Protein AF-A0A7S2QAP0-F1 (afdb_monomer)

pLDDT: mean 79.46, std 11.2, range [48.84, 96.31]

Solvent-accessible surface area (backbone atoms only — not comparable to full-atom values): 7886 Å² total; per-residue (Å²): 107,68,73,57,51,56,50,52,53,50,52,41,50,54,49,51,54,52,34,52,53,44,52,50,54,39,50,55,42,48,54,51,36,53,52,38,51,52,51,47,51,51,56,53,51,55,47,52,55,48,55,69,67,53,76,61,88,82,56,68,68,60,53,54,52,50,54,54,48,53,51,53,51,51,53,41,52,55,49,39,53,53,43,51,55,50,39,55,52,44,52,56,50,37,52,54,46,52,52,51,43,51,53,52,50,56,50,50,56,51,50,51,54,52,50,52,50,52,51,51,52,51,50,53,52,51,51,52,51,51,52,52,52,50,53,53,48,54,65,73,64,37,98,80,69,134

Foldseek 3Di:
DVVVLVVLVVVLVVLVVVLVVLVVLLVVLVVVLVVLVVVLVVLVVVVVVLVVVVPPPDDPVSVVVVVVSVVVNVVSVVSNVVSVVSSVVSVVVSVVSVVVSVVSVVVSVVVVVVVVVVVVVVVVVVVVVVVVVVVVVCVVVDPPDD

Sequence (146 aa):
WQAALELAERDLLLAQERSLQLDEQRRELGVRLLAAEAALARSGEEVREAEDENLRPGDPEALAAGELRALLVGETKRTATRLQTRSRRLSGQSRRLVDKAAEAHARASTLEVEAERLRSEQRIALERMREQAAARRSLAEGPFSP

Radius of gyration: 36.26 Å; Cα contacts (8 Å, |Δi|>4): 47; chains: 1; bounding box: 85×18×109 Å

Mean predicted aligned error: 13.04 Å

Nearest PDB structures (foldseek):
  6zw4-assembly1_E  TM=7.743E-01  e=1.322E-01  Nostoc punctiforme
  8qbw-assembly1_A  TM=6.971E-01  e=1.491E-01  Nostoc punctiforme
  8qbr-assembly1_A  TM=6.865E-01  e=2.136E-01  Nostoc punctiforme
  6zvr-assembly1_C  TM=4.411E-01  e=1.105E-01  Nostoc punctiforme
  5y06-assembly1_A  TM=3.806E-01  e=1.404E-01  Mycolicibacterium smegmatis MC2 155

Secondary structure (DSSP, 8-state):
-HHHHHHHHHHHHHHHHHHHHHHHHHHHHHHHHHHHHHHHHHHHHHHHHHHHH--STT-HHHHHHHHHHHHHHHHHHHHHHHHHHHHHHHHHHHHHHHHHHHHHHHHHHHHHHHHHHHHHHHHHHHHHHHHHHHHHHHHHT-S---

Structure (mmCIF, N/CA/C/O backbone):
data_AF-A0A7S2QAP0-F1
#
_entry.id   AF-A0A7S2QAP0-F1
#
loop_
_atom_site.group_PDB
_atom_site.id
_atom_site.type_symbol
_atom_site.label_atom_id
_atom_site.label_alt_id
_atom_site.label_comp_id
_atom_site.label_asym_id
_atom_site.label_entity_id
_atom_site.label_seq_id
_atom_site.pdbx_PDB_ins_code
_atom_site.Cartn_x
_atom_site.Cartn_y
_atom_site.Cartn_z
_atom_site.occupancy
_atom_site.B_iso_or_equiv
_atom_site.auth_seq_id
_atom_site.auth_comp_id
_atom_site.auth_asym_id
_atom_site.auth_atom_id
_atom_site.pdbx_PDB_model_num
ATOM 1 N N . TRP A 1 1 ? 10.704 4.514 -23.588 1.00 58.75 1 TRP A N 1
ATOM 2 C CA . TRP A 1 1 ? 11.468 4.126 -22.386 1.00 58.75 1 TRP A CA 1
ATOM 3 C C . TRP A 1 1 ? 11.372 5.177 -21.289 1.00 58.75 1 TRP A C 1
ATOM 5 O O . TRP A 1 1 ? 10.810 4.836 -20.264 1.00 58.75 1 TRP A O 1
ATOM 15 N N . GLN A 1 2 ? 11.764 6.442 -21.506 1.00 70.44 2 GLN A N 1
ATOM 16 C CA . GLN A 1 2 ? 11.565 7.519 -20.507 1.00 70.44 2 GLN A CA 1
ATOM 17 C C . GLN A 1 2 ? 10.110 7.654 -20.028 1.00 70.44 2 GLN A C 1
ATOM 19 O O . GLN A 1 2 ? 9.860 7.545 -18.839 1.00 70.44 2 GLN A O 1
ATOM 24 N N . ALA A 1 3 ? 9.139 7.718 -20.945 1.00 72.56 3 ALA A N 1
ATOM 25 C CA . ALA A 1 3 ? 7.719 7.787 -20.576 1.00 72.56 3 ALA A CA 1
ATOM 26 C C . ALA A 1 3 ? 7.200 6.571 -19.770 1.00 72.56 3 ALA A C 1
ATOM 28 O O . ALA A 1 3 ? 6.222 6.687 -19.041 1.00 72.56 3 ALA A O 1
ATOM 29 N N . ALA A 1 4 ? 7.831 5.396 -19.901 1.00 66.00 4 ALA A N 1
ATOM 30 C CA . ALA A 1 4 ? 7.453 4.207 -19.130 1.00 66.00 4 ALA A CA 1
ATOM 31 C C . ALA A 1 4 ? 8.052 4.236 -17.714 1.00 66.00 4 ALA A C 1
ATOM 33 O O . ALA A 1 4 ? 7.417 3.765 -16.775 1.00 66.00 4 ALA A O 1
ATOM 34 N N . LEU A 1 5 ? 9.249 4.815 -17.569 1.00 72.81 5 LEU A N 1
ATOM 35 C CA . LEU A 1 5 ? 9.897 5.036 -16.279 1.00 72.81 5 LEU A CA 1
ATOM 36 C C . LEU A 1 5 ? 9.127 6.082 -15.460 1.00 72.81 5 LEU A C 1
ATOM 38 O O . LEU A 1 5 ? 8.750 5.814 -14.326 1.00 72.81 5 LEU A O 1
ATOM 42 N N . GLU A 1 6 ? 8.783 7.212 -16.083 1.00 77.75 6 GLU A N 1
ATOM 43 C CA . GLU A 1 6 ? 7.989 8.283 -15.463 1.00 77.75 6 GLU A CA 1
ATOM 44 C C . GLU A 1 6 ? 6.615 7.783 -14.988 1.00 77.75 6 GLU A C 1
ATOM 46 O O . GLU A 1 6 ? 6.130 8.179 -13.928 1.00 77.75 6 GLU A O 1
ATOM 51 N N . LEU A 1 7 ? 5.980 6.879 -15.745 1.00 81.88 7 LEU A N 1
ATOM 52 C CA . LEU A 1 7 ? 4.717 6.261 -15.342 1.00 81.88 7 LEU A CA 1
ATOM 53 C C . LEU A 1 7 ? 4.895 5.354 -14.113 1.00 81.88 7 LEU A C 1
ATOM 55 O O . LEU A 1 7 ? 4.095 5.427 -13.183 1.00 81.88 7 LEU A O 1
ATOM 59 N N . ALA A 1 8 ? 5.958 4.544 -14.080 1.00 70.56 8 ALA A N 1
ATOM 60 C CA . ALA A 1 8 ? 6.253 3.655 -12.957 1.00 70.56 8 ALA A CA 1
ATOM 61 C C . ALA A 1 8 ? 6.599 4.425 -11.669 1.00 70.56 8 ALA A C 1
ATOM 63 O O . ALA A 1 8 ? 6.152 4.048 -10.586 1.00 70.56 8 ALA A O 1
ATOM 64 N N . GLU A 1 9 ? 7.347 5.526 -11.776 1.00 79.25 9 GLU A N 1
ATOM 65 C CA . GLU A 1 9 ? 7.634 6.426 -10.652 1.00 79.25 9 GLU A CA 1
ATOM 66 C C . GLU A 1 9 ? 6.357 7.067 -10.103 1.00 79.25 9 GLU A C 1
ATOM 68 O O . GLU A 1 9 ? 6.156 7.149 -8.889 1.00 79.25 9 GLU A O 1
ATOM 73 N N . ARG A 1 10 ? 5.450 7.475 -10.993 1.00 84.75 10 ARG A N 1
ATOM 74 C CA . ARG A 1 10 ? 4.171 8.073 -10.610 1.00 84.75 10 ARG A CA 1
ATOM 75 C C . ARG A 1 10 ? 3.253 7.071 -9.907 1.00 84.75 10 ARG A C 1
ATOM 77 O O . ARG A 1 10 ? 2.641 7.416 -8.897 1.00 84.75 10 ARG A O 1
ATOM 84 N N . ASP A 1 11 ? 3.205 5.831 -10.385 1.00 80.19 11 ASP A N 1
ATOM 85 C CA . ASP A 1 11 ? 2.460 4.744 -9.740 1.00 80.19 11 ASP A CA 1
ATOM 86 C C . ASP A 1 11 ? 3.040 4.390 -8.362 1.00 80.19 11 ASP A C 1
ATOM 88 O O . ASP A 1 11 ? 2.290 4.136 -7.413 1.00 80.19 11 ASP A O 1
ATOM 92 N N . LEU A 1 12 ? 4.369 4.426 -8.221 1.00 82.19 12 LEU A N 1
ATOM 93 C CA . LEU A 1 12 ? 5.052 4.229 -6.945 1.00 82.19 12 LEU A CA 1
ATOM 94 C C . LEU A 1 12 ? 4.682 5.323 -5.934 1.00 82.19 12 LEU A C 1
ATOM 96 O O . LEU A 1 12 ? 4.334 5.007 -4.795 1.00 82.19 12 LEU A O 1
ATOM 100 N N . LEU A 1 13 ? 4.708 6.592 -6.349 1.00 86.06 13 LEU A N 1
ATOM 101 C CA . LEU A 1 13 ? 4.322 7.722 -5.500 1.00 86.06 13 LEU A CA 1
ATOM 102 C C . LEU A 1 13 ? 2.859 7.618 -5.049 1.00 86.06 13 LEU A C 1
ATOM 104 O O . LEU A 1 13 ? 2.570 7.749 -3.860 1.00 86.06 13 LEU A O 1
ATOM 108 N N . LEU A 1 14 ? 1.942 7.282 -5.961 1.00 87.81 14 LEU A N 1
ATOM 109 C CA . LEU A 1 14 ? 0.530 7.068 -5.622 1.00 87.81 14 LEU A CA 1
ATOM 110 C C . LEU A 1 14 ? 0.340 5.905 -4.635 1.00 87.81 14 LEU A C 1
ATOM 112 O O . LEU A 1 14 ? -0.489 5.984 -3.723 1.00 87.81 14 LEU A O 1
ATOM 116 N N . ALA A 1 15 ? 1.111 4.824 -4.778 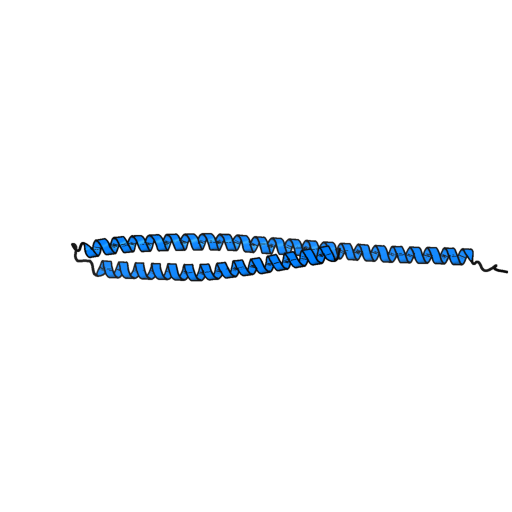1.00 76.94 15 ALA A N 1
ATOM 117 C CA . ALA A 1 15 ? 1.084 3.708 -3.836 1.00 76.94 15 ALA A CA 1
ATOM 118 C C . ALA A 1 15 ? 1.605 4.114 -2.444 1.00 76.94 15 ALA A C 1
ATOM 120 O O . ALA A 1 15 ? 1.021 3.710 -1.433 1.00 76.94 15 ALA A O 1
ATOM 121 N N . GLN A 1 16 ? 2.656 4.938 -2.382 1.00 79.56 16 GLN A N 1
ATOM 122 C CA . GLN A 1 16 ? 3.203 5.475 -1.133 1.00 79.56 16 GLN A CA 1
ATOM 123 C C . GLN A 1 16 ? 2.209 6.407 -0.429 1.00 79.56 16 GLN A C 1
ATOM 125 O O . GLN A 1 16 ? 1.929 6.216 0.756 1.00 79.56 16 GLN A O 1
ATOM 130 N N . GLU A 1 17 ? 1.602 7.350 -1.153 1.00 91.06 17 GLU A N 1
ATOM 131 C CA . GLU A 1 17 ? 0.549 8.223 -0.618 1.00 91.06 17 GLU A CA 1
ATOM 132 C C . GLU A 1 17 ? -0.626 7.409 -0.074 1.00 91.06 17 GLU A C 1
ATOM 134 O O . GLU A 1 17 ? -1.126 7.661 1.028 1.00 91.06 17 GLU A O 1
ATOM 139 N N . ARG A 1 18 ? -1.043 6.373 -0.811 1.00 86.88 18 ARG A N 1
ATOM 140 C CA . ARG A 1 18 ? -2.125 5.499 -0.365 1.00 86.88 18 ARG A CA 1
ATOM 141 C C . ARG A 1 18 ? -1.756 4.728 0.900 1.00 86.88 18 ARG A C 1
ATOM 143 O O . ARG A 1 18 ? -2.619 4.549 1.758 1.00 86.88 18 ARG A O 1
ATOM 150 N N . SER A 1 19 ? -0.505 4.295 1.036 1.00 79.19 19 SER A N 1
ATOM 151 C CA . SER A 1 19 ? -0.003 3.648 2.252 1.00 79.19 19 SER A CA 1
ATOM 152 C C . SER A 1 19 ? -0.076 4.584 3.460 1.00 79.19 19 SER A C 1
ATOM 154 O O . SER A 1 19 ? -0.598 4.191 4.503 1.00 79.19 19 SER A O 1
ATOM 156 N N . LEU A 1 20 ? 0.364 5.838 3.305 1.00 87.44 20 LEU A N 1
ATOM 157 C CA . LEU A 1 20 ? 0.316 6.844 4.371 1.00 87.44 20 LEU A CA 1
ATOM 158 C C . LEU A 1 20 ? -1.120 7.116 4.835 1.00 87.44 20 LEU A C 1
ATOM 160 O O . LEU A 1 20 ? -1.389 7.111 6.034 1.00 87.44 20 LEU A O 1
ATOM 164 N N . GLN A 1 21 ? -2.064 7.256 3.900 1.00 89.25 21 GLN A N 1
ATOM 165 C CA . GLN A 1 21 ? -3.486 7.426 4.227 1.00 89.25 21 GLN A CA 1
ATOM 166 C C . GLN A 1 21 ? -4.050 6.250 5.036 1.00 89.25 21 GLN A C 1
ATOM 168 O O . GLN A 1 21 ? -4.869 6.443 5.935 1.00 89.25 21 GLN A O 1
ATOM 173 N N . LEU A 1 22 ? -3.637 5.019 4.723 1.00 82.31 22 LEU A N 1
ATOM 174 C CA . LEU A 1 22 ? -4.079 3.837 5.464 1.00 82.31 22 LEU A CA 1
ATOM 175 C C . LEU A 1 22 ? -3.489 3.792 6.878 1.00 82.31 22 LEU A C 1
ATOM 177 O O . LEU A 1 22 ? -4.185 3.381 7.811 1.00 82.31 22 LEU A O 1
ATOM 181 N N . ASP A 1 23 ? -2.242 4.227 7.052 1.00 79.56 23 ASP A N 1
ATOM 182 C CA . ASP A 1 23 ? -1.610 4.329 8.368 1.00 79.56 23 ASP A CA 1
ATOM 183 C C . ASP A 1 23 ? -2.238 5.437 9.228 1.00 79.56 23 ASP A C 1
ATOM 185 O O . ASP A 1 23 ? -2.458 5.222 10.423 1.00 79.56 23 ASP A O 1
ATOM 189 N N . GLU A 1 24 ? -2.609 6.572 8.630 1.00 90.06 24 GLU A N 1
ATOM 190 C CA . GLU A 1 24 ? -3.390 7.642 9.269 1.00 90.06 24 GLU A CA 1
ATOM 191 C C . GLU A 1 24 ? -4.729 7.096 9.791 1.00 90.06 24 GLU A C 1
ATOM 193 O O . GLU A 1 24 ? -5.020 7.154 10.987 1.00 90.06 24 GLU A O 1
ATOM 198 N N . GLN A 1 25 ? -5.496 6.426 8.922 1.00 85.44 25 GLN A N 1
ATOM 199 C CA . GLN A 1 25 ? -6.755 5.780 9.303 1.00 85.44 25 GLN A CA 1
ATOM 200 C C . GLN A 1 25 ? -6.555 4.740 10.411 1.00 85.44 25 GLN A C 1
ATOM 202 O O . GLN A 1 25 ? -7.391 4.608 11.305 1.00 85.44 25 GLN A O 1
ATOM 207 N N . ARG A 1 26 ? -5.449 3.988 10.388 1.00 84.19 26 ARG A N 1
ATOM 208 C CA . ARG A 1 26 ? -5.120 3.028 11.449 1.00 84.19 26 ARG A CA 1
ATOM 209 C C . ARG A 1 26 ? -4.895 3.730 12.788 1.00 84.19 26 ARG A C 1
ATOM 211 O O . ARG A 1 26 ? -5.368 3.222 1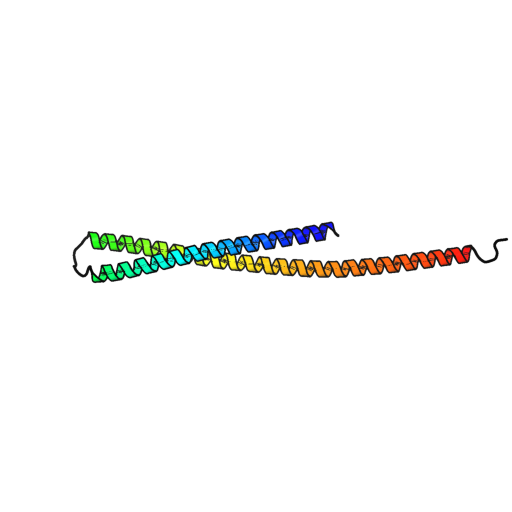3.805 1.00 84.19 26 ARG A O 1
ATOM 218 N N . ARG A 1 27 ? -4.195 4.870 12.803 1.00 85.62 27 ARG A N 1
ATOM 219 C CA . ARG A 1 27 ? -3.978 5.673 14.020 1.00 85.62 27 ARG A CA 1
ATOM 220 C C . ARG A 1 27 ? -5.298 6.204 14.570 1.00 85.62 27 ARG A C 1
ATOM 222 O O . ARG A 1 27 ? -5.562 6.011 15.753 1.00 85.62 27 ARG A O 1
ATOM 229 N N . GLU A 1 28 ? -6.160 6.764 13.723 1.00 90.56 28 GLU A N 1
ATOM 230 C CA . GLU A 1 28 ? -7.493 7.234 14.131 1.00 90.56 28 GLU A CA 1
ATOM 231 C C . GLU A 1 28 ? -8.348 6.112 14.733 1.00 90.56 28 GLU A C 1
ATOM 233 O O . GLU A 1 28 ? -8.990 6.285 15.772 1.00 90.56 28 GLU A O 1
ATOM 238 N N . LEU A 1 29 ? -8.345 4.929 14.106 1.00 84.75 29 LEU A N 1
ATOM 239 C CA . LEU A 1 29 ? -9.036 3.755 14.642 1.00 84.75 29 LEU A CA 1
ATOM 240 C C . LEU A 1 29 ? -8.439 3.309 15.983 1.00 84.75 29 LEU A C 1
ATOM 242 O O . LEU A 1 29 ? -9.191 2.874 16.850 1.00 84.75 29 LEU A O 1
ATOM 246 N N . GLY A 1 30 ? -7.121 3.434 16.166 1.00 83.06 30 GLY A N 1
ATOM 247 C CA . GLY A 1 30 ? -6.444 3.178 17.437 1.00 83.06 30 GLY A CA 1
ATOM 248 C C . GLY A 1 30 ? -6.903 4.123 18.547 1.00 83.06 30 GLY A C 1
ATOM 249 O O . GLY A 1 30 ? -7.247 3.662 19.630 1.00 83.06 30 GLY A O 1
ATOM 250 N N . VAL A 1 31 ? -7.011 5.423 18.260 1.00 89.94 31 VAL A N 1
ATOM 251 C CA . VAL A 1 31 ? -7.551 6.414 19.210 1.00 89.94 31 VAL A CA 1
ATOM 252 C C . VAL A 1 31 ? -8.998 6.084 19.583 1.00 89.94 31 VAL A C 1
ATOM 254 O O . VAL A 1 31 ? -9.357 6.096 20.759 1.00 89.94 31 VAL A O 1
ATOM 257 N N . ARG A 1 32 ? -9.833 5.726 18.600 1.00 86.31 32 ARG A N 1
ATOM 258 C CA . ARG A 1 32 ? -11.226 5.315 18.847 1.00 86.31 32 ARG A CA 1
ATOM 259 C C . ARG A 1 32 ? -11.328 4.030 19.665 1.00 86.31 32 ARG A C 1
ATOM 261 O O . ARG A 1 32 ? -12.228 3.918 20.492 1.00 86.31 32 ARG A O 1
ATOM 268 N N . LEU A 1 33 ? -10.427 3.075 19.440 1.00 81.88 33 LEU A N 1
ATOM 269 C CA . LEU A 1 33 ? -10.362 1.842 20.219 1.00 81.88 33 LEU A CA 1
ATOM 270 C C . LEU A 1 33 ? -10.004 2.143 21.677 1.00 81.88 33 LEU A C 1
ATOM 272 O O . LEU A 1 33 ? -10.732 1.708 22.559 1.00 81.88 33 LEU A O 1
ATOM 276 N N . LEU A 1 34 ? -8.969 2.954 21.918 1.00 86.25 34 LEU A N 1
ATOM 277 C CA . LEU A 1 34 ? -8.587 3.383 23.268 1.00 86.25 34 LEU A CA 1
ATOM 278 C C . LEU A 1 34 ? -9.733 4.114 23.980 1.00 86.25 34 LEU A C 1
ATOM 280 O O . LEU A 1 34 ? -9.990 3.868 25.154 1.00 86.25 34 LEU A O 1
ATOM 284 N N . ALA A 1 35 ? -10.466 4.976 23.269 1.00 83.88 35 ALA A N 1
ATOM 285 C CA . ALA A 1 35 ? -11.638 5.650 23.822 1.00 83.88 35 ALA A CA 1
ATOM 286 C C . ALA A 1 35 ? -12.761 4.662 24.192 1.00 83.88 35 ALA A C 1
ATOM 288 O O . ALA A 1 35 ? -13.372 4.797 25.252 1.00 83.88 35 ALA A O 1
ATOM 289 N N . ALA A 1 36 ? -13.016 3.655 23.349 1.00 74.69 36 ALA A N 1
ATOM 290 C CA . ALA A 1 36 ? -14.000 2.608 23.621 1.00 74.69 36 ALA A CA 1
ATOM 291 C C . ALA A 1 36 ? -13.574 1.702 24.790 1.00 74.69 36 ALA A C 1
ATOM 293 O O . ALA A 1 36 ? -14.401 1.355 25.627 1.00 74.69 36 ALA A O 1
ATOM 294 N N . GLU A 1 37 ? -12.290 1.356 24.887 1.00 79.44 37 G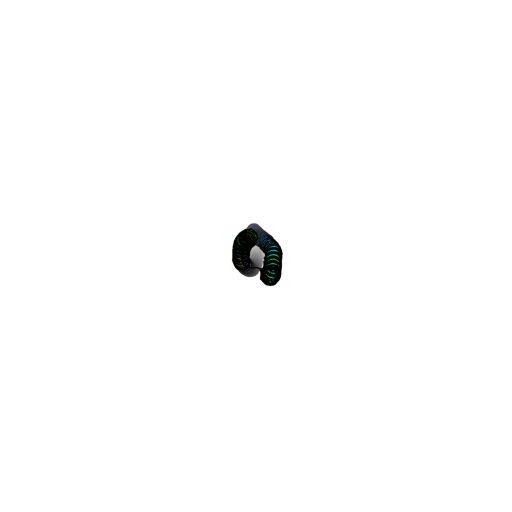LU A N 1
ATOM 295 C CA . GLU A 1 37 ? -11.727 0.590 26.004 1.00 79.44 37 GLU A CA 1
ATOM 296 C C . GLU A 1 37 ? -11.808 1.375 27.320 1.00 79.44 37 GLU A C 1
ATOM 298 O O . GLU A 1 37 ? -12.227 0.823 28.335 1.00 79.44 37 GLU A O 1
ATOM 303 N N . ALA A 1 38 ? -11.515 2.678 27.302 1.00 80.44 38 ALA A N 1
ATOM 304 C CA . ALA A 1 38 ? -11.669 3.551 28.465 1.00 80.44 38 ALA A CA 1
ATOM 305 C C . ALA A 1 38 ? -13.141 3.737 28.879 1.00 80.44 38 ALA A C 1
ATOM 307 O O . ALA A 1 38 ? -13.446 3.848 30.065 1.00 80.44 38 ALA A O 1
ATOM 308 N N . ALA A 1 39 ? -14.073 3.783 27.922 1.00 76.75 39 ALA A N 1
ATOM 309 C CA . ALA A 1 39 ? -15.506 3.777 28.218 1.00 76.75 39 ALA A CA 1
ATOM 310 C C . ALA A 1 39 ? -15.935 2.450 28.862 1.00 76.75 39 ALA A C 1
ATOM 312 O O . ALA A 1 39 ? -16.671 2.456 29.845 1.00 76.75 39 ALA A O 1
ATOM 313 N N . LEU A 1 40 ? -15.412 1.325 28.364 1.00 76.31 40 LEU A N 1
ATOM 314 C CA . LEU A 1 40 ? -15.664 0.006 28.935 1.00 76.31 40 LEU A CA 1
ATOM 315 C C . LEU A 1 40 ? -15.132 -0.108 30.371 1.00 76.31 40 LEU A C 1
ATOM 317 O O . LEU A 1 40 ? -15.842 -0.608 31.239 1.00 76.31 40 LEU A O 1
ATOM 321 N N . ALA A 1 41 ? -13.914 0.375 30.623 1.00 75.69 41 ALA A N 1
ATOM 322 C CA . ALA A 1 41 ? -13.306 0.377 31.952 1.00 75.69 41 ALA A CA 1
ATOM 323 C C . ALA A 1 41 ? -14.156 1.170 32.955 1.00 75.69 41 ALA A C 1
ATOM 325 O O . ALA A 1 41 ? -14.539 0.616 33.981 1.00 75.69 41 ALA A O 1
ATOM 326 N N . ARG A 1 42 ? -14.560 2.397 32.593 1.00 77.56 42 ARG A N 1
ATOM 327 C CA . ARG A 1 42 ? -15.451 3.234 33.414 1.00 77.56 42 ARG A CA 1
ATOM 328 C C . ARG A 1 42 ? -16.794 2.567 33.684 1.00 77.56 42 ARG A C 1
ATOM 330 O O . ARG A 1 42 ? -17.208 2.477 34.828 1.00 77.56 42 ARG A O 1
ATOM 337 N N . SER A 1 43 ? -17.427 2.003 32.653 1.00 70.38 43 SER A N 1
ATOM 338 C CA . SER A 1 43 ? -18.691 1.281 32.838 1.00 70.38 43 SER A CA 1
ATOM 339 C C . SER A 1 43 ? -18.550 0.045 33.736 1.00 70.38 43 SER A C 1
ATOM 341 O O . SER A 1 43 ? -19.492 -0.317 34.426 1.00 70.38 43 SER A O 1
ATOM 343 N N . GLY A 1 44 ? -17.382 -0.609 33.751 1.00 66.19 44 GLY A N 1
ATOM 344 C CA . GLY A 1 44 ? -17.108 -1.740 34.637 1.00 66.19 44 GLY A CA 1
ATOM 345 C C . GLY A 1 44 ? -16.827 -1.328 36.085 1.00 66.19 44 GLY A C 1
ATOM 346 O O . GLY A 1 44 ? -17.191 -2.064 36.998 1.00 66.19 44 GLY A O 1
ATOM 347 N N . GLU A 1 45 ? -16.199 -0.170 36.301 1.00 67.44 45 GLU A N 1
ATOM 348 C CA . GLU A 1 45 ? -16.005 0.429 37.630 1.00 67.44 45 GLU A CA 1
ATOM 349 C C . GLU A 1 45 ? -17.343 0.889 38.221 1.00 67.44 45 GLU A C 1
ATOM 351 O O . GLU A 1 45 ? -17.683 0.484 39.328 1.00 67.44 45 GLU A O 1
ATOM 356 N N . GLU A 1 46 ? -18.161 1.596 37.437 1.00 61.94 46 GLU A N 1
ATOM 357 C CA . GLU A 1 46 ? -19.505 2.034 37.834 1.00 61.94 46 GLU A CA 1
ATOM 358 C C . GLU A 1 46 ? -20.461 0.866 38.120 1.00 61.94 46 GLU A C 1
ATOM 360 O O . GLU A 1 46 ? -21.403 1.018 38.895 1.00 61.94 46 GLU A O 1
ATOM 365 N N . VAL A 1 47 ? -20.274 -0.293 37.471 1.00 59.38 47 VAL A N 1
ATOM 366 C CA . VAL A 1 47 ? -21.041 -1.514 37.776 1.00 59.38 47 VAL A CA 1
ATOM 367 C C . VAL A 1 47 ? -20.619 -2.101 39.119 1.00 59.38 47 VAL A C 1
ATOM 369 O O . VAL A 1 47 ? -21.501 -2.443 39.892 1.00 59.38 47 VAL A O 1
ATOM 372 N N . ARG A 1 48 ? -19.318 -2.164 39.439 1.00 60.91 48 ARG A N 1
ATOM 373 C CA . ARG A 1 48 ? -18.862 -2.649 40.755 1.00 60.91 48 ARG A CA 1
ATOM 374 C C . ARG A 1 48 ? -19.325 -1.743 41.891 1.00 60.91 48 ARG A C 1
ATOM 376 O O . ARG A 1 48 ? -19.819 -2.236 42.893 1.00 60.91 48 ARG A O 1
ATOM 383 N N . GLU A 1 49 ? -19.219 -0.432 41.704 1.00 60.50 49 GLU A N 1
ATOM 384 C CA . GLU A 1 49 ? -19.645 0.557 42.700 1.00 60.50 49 GLU A CA 1
ATOM 385 C C . GLU A 1 49 ? -21.170 0.534 42.899 1.00 60.50 49 GLU A C 1
ATOM 387 O O . GLU A 1 49 ? -21.655 0.546 44.027 1.00 60.50 49 GLU A O 1
ATOM 392 N N . ALA A 1 50 ? -21.940 0.379 41.814 1.00 59.78 50 ALA A N 1
ATOM 393 C CA . ALA A 1 50 ? -23.388 0.210 41.899 1.00 59.78 50 ALA A CA 1
ATOM 394 C C . ALA A 1 50 ? -23.811 -1.161 42.454 1.00 59.78 50 ALA A C 1
ATOM 396 O O . ALA A 1 50 ? -24.873 -1.244 43.056 1.00 59.78 50 ALA A O 1
ATOM 397 N N . GLU A 1 51 ? -23.047 -2.238 42.252 1.00 60.62 51 GLU A N 1
ATOM 398 C CA . GLU A 1 51 ? -23.287 -3.542 42.892 1.00 60.62 51 GLU A CA 1
ATOM 399 C C . GLU A 1 51 ? -23.021 -3.473 44.405 1.00 60.62 51 GLU A C 1
ATOM 401 O O . GLU A 1 51 ? -23.803 -4.024 45.182 1.00 60.62 51 GLU A O 1
ATOM 406 N N . ASP A 1 52 ? -21.987 -2.735 44.822 1.00 62.31 52 ASP A N 1
ATOM 407 C CA . ASP A 1 52 ? -21.672 -2.478 46.230 1.00 62.31 52 ASP A CA 1
ATOM 408 C C . ASP A 1 52 ? -22.726 -1.564 46.903 1.00 62.31 52 ASP A C 1
ATOM 410 O O . ASP A 1 52 ? -23.091 -1.792 48.059 1.00 62.31 52 ASP A O 1
ATOM 414 N N . GLU A 1 53 ? -23.285 -0.575 46.188 1.00 58.84 53 GLU A N 1
ATOM 415 C CA . GLU A 1 53 ? -24.377 0.288 46.686 1.00 58.84 53 GLU A CA 1
ATOM 416 C C . GLU A 1 53 ? -25.773 -0.373 46.628 1.00 58.84 53 GLU A C 1
ATOM 418 O O . GLU A 1 53 ? -26.603 -0.141 47.514 1.00 58.84 53 GLU A O 1
ATOM 423 N N . ASN A 1 54 ? -26.049 -1.237 45.639 1.00 54.56 54 ASN A N 1
ATOM 424 C CA . ASN A 1 54 ? -27.354 -1.894 45.432 1.00 54.56 54 ASN A CA 1
ATOM 425 C C . ASN A 1 54 ? -27.537 -3.211 46.204 1.00 54.56 54 ASN A C 1
ATOM 427 O O . ASN A 1 54 ? -28.436 -3.998 45.901 1.00 54.56 54 ASN A O 1
ATOM 431 N N . LEU A 1 55 ? -26.796 -3.424 47.292 1.00 53.25 55 LEU A N 1
ATOM 432 C CA . LEU A 1 55 ? -27.085 -4.479 48.276 1.00 53.25 55 LEU A CA 1
ATOM 433 C C . LEU A 1 55 ? -28.465 -4.332 48.971 1.00 53.25 55 LEU A C 1
ATOM 435 O O . LEU A 1 55 ? -28.770 -5.077 49.903 1.00 53.25 55 LEU A O 1
ATOM 439 N N . ARG A 1 56 ? -29.329 -3.402 48.533 1.00 57.44 56 ARG A N 1
ATOM 440 C CA . ARG A 1 56 ? -30.748 -3.324 48.903 1.00 57.44 56 ARG A CA 1
ATOM 441 C C . ARG A 1 56 ? -31.609 -4.042 47.852 1.00 57.44 56 ARG A C 1
ATOM 443 O O . ARG A 1 56 ? -31.932 -3.455 46.822 1.00 57.44 56 ARG A O 1
ATOM 450 N N . PRO A 1 57 ? -32.013 -5.301 48.089 1.00 51.38 57 PRO A N 1
ATOM 451 C CA . PRO A 1 57 ? -32.859 -6.028 47.152 1.00 51.38 57 PRO A CA 1
ATOM 452 C C . PRO A 1 57 ? -34.255 -5.388 47.073 1.00 51.38 57 PRO A C 1
ATOM 454 O O . PRO A 1 57 ? -34.938 -5.284 48.092 1.00 51.38 57 PRO A O 1
ATOM 457 N N . GLY A 1 58 ? -34.691 -4.999 45.866 1.00 57.97 58 GLY A N 1
ATOM 458 C CA . GLY A 1 58 ? -36.097 -4.668 45.588 1.00 57.97 58 GLY A CA 1
ATOM 459 C C . GLY A 1 58 ? -36.387 -3.478 44.670 1.00 57.97 58 GLY A C 1
ATOM 460 O O . GLY A 1 58 ? -37.551 -3.314 44.316 1.00 57.97 58 GLY A O 1
ATOM 461 N N . ASP A 1 59 ? -35.397 -2.672 44.267 1.00 67.31 59 ASP A N 1
ATOM 462 C CA . ASP A 1 59 ? -35.665 -1.465 43.468 1.00 67.31 59 ASP A CA 1
ATOM 463 C C . ASP A 1 59 ? -35.765 -1.761 41.952 1.00 67.31 59 ASP A C 1
ATOM 465 O O . ASP A 1 59 ? -34.768 -2.141 41.327 1.00 67.31 59 ASP A O 1
ATOM 469 N N . PRO A 1 60 ? -36.940 -1.587 41.313 1.00 66.19 60 PRO A N 1
ATOM 470 C CA . PRO A 1 60 ? -37.118 -1.846 39.881 1.00 66.19 60 PRO A CA 1
ATOM 471 C C . PRO A 1 60 ? -36.332 -0.866 38.994 1.00 66.19 60 PRO A C 1
ATOM 473 O O . PRO A 1 60 ? -35.940 -1.225 37.883 1.00 66.19 60 PRO A O 1
ATOM 476 N N . GLU A 1 61 ? -36.049 0.346 39.483 1.00 66.50 61 GLU A N 1
ATOM 477 C CA . GLU A 1 61 ? -35.204 1.324 38.785 1.00 66.50 61 GLU A CA 1
ATOM 478 C C . GLU A 1 61 ? -33.736 0.876 38.713 1.00 66.50 61 GLU A C 1
ATOM 480 O O . GLU A 1 61 ? -33.095 1.046 37.673 1.00 66.50 61 GLU A O 1
ATOM 485 N N . ALA A 1 62 ? -33.219 0.229 39.764 1.00 63.53 62 ALA A N 1
ATOM 486 C CA . ALA A 1 62 ? -31.860 -0.315 39.779 1.00 63.53 62 ALA A CA 1
ATOM 487 C C . ALA A 1 62 ? -31.700 -1.476 38.779 1.00 63.53 62 ALA A C 1
ATOM 489 O O . ALA A 1 62 ? -30.683 -1.581 38.088 1.00 63.53 62 ALA A O 1
ATOM 490 N N . LEU A 1 63 ? -32.736 -2.308 38.637 1.00 66.25 63 LEU A N 1
ATOM 491 C CA . LEU A 1 63 ? -32.777 -3.417 37.679 1.00 66.25 63 LEU A CA 1
ATOM 492 C C . LEU A 1 63 ? -32.793 -2.915 36.224 1.00 66.25 63 LEU A C 1
ATOM 494 O O . LEU A 1 63 ? -31.981 -3.355 35.410 1.00 66.25 63 LEU A O 1
ATOM 498 N N . ALA A 1 64 ? -33.639 -1.926 35.917 1.00 72.25 64 ALA A N 1
ATOM 499 C CA . ALA A 1 64 ? -33.693 -1.300 34.594 1.00 72.25 64 ALA A CA 1
ATOM 500 C C . ALA A 1 64 ? -32.382 -0.571 34.232 1.00 72.25 64 ALA A C 1
ATOM 502 O O . ALA A 1 64 ? -31.913 -0.642 33.092 1.00 72.25 64 ALA A O 1
ATOM 503 N N . ALA A 1 65 ? -31.748 0.094 35.204 1.00 69.00 65 ALA A N 1
ATOM 504 C CA . ALA A 1 65 ? -30.441 0.719 35.016 1.00 69.00 65 ALA A CA 1
ATOM 505 C C . ALA A 1 65 ? -29.339 -0.319 34.722 1.00 69.00 65 ALA A C 1
ATOM 507 O O . ALA A 1 65 ? -28.495 -0.089 33.850 1.00 69.00 65 ALA A O 1
ATOM 508 N N . GLY A 1 66 ? -29.365 -1.475 35.393 1.00 68.75 66 GLY A N 1
ATOM 509 C CA . GLY A 1 66 ? -28.448 -2.590 35.140 1.00 68.75 66 GLY A CA 1
ATOM 510 C C . GLY A 1 66 ? -28.576 -3.170 33.726 1.00 68.75 66 GLY A C 1
ATOM 511 O O . GLY A 1 66 ? -27.568 -3.383 33.048 1.00 68.75 66 GLY A O 1
ATOM 512 N N . GLU A 1 67 ? -29.803 -3.356 33.234 1.00 77.31 67 GLU A N 1
ATOM 513 C CA . GLU A 1 67 ? -30.065 -3.851 31.874 1.00 77.31 67 GLU A CA 1
ATOM 514 C C . GLU A 1 67 ? -29.583 -2.875 30.788 1.00 77.31 67 GLU A C 1
ATOM 516 O O . GLU A 1 67 ? -28.916 -3.282 29.829 1.00 77.31 67 GLU A O 1
ATOM 521 N N . LEU A 1 68 ? -29.845 -1.574 30.959 1.00 75.88 68 LEU A N 1
ATOM 522 C CA . LEU A 1 68 ? -29.359 -0.530 30.050 1.00 75.88 68 LEU A CA 1
ATOM 523 C C . LEU A 1 68 ? -27.825 -0.473 30.011 1.00 75.88 68 LEU A C 1
ATOM 525 O O . LEU A 1 68 ? -27.238 -0.372 28.930 1.00 75.88 68 LEU A O 1
ATOM 529 N N . ARG A 1 69 ? -27.155 -0.605 31.164 1.00 70.44 69 ARG A N 1
ATOM 530 C CA . ARG A 1 69 ? -25.685 -0.669 31.238 1.00 70.44 69 ARG A CA 1
ATOM 531 C C . ARG A 1 69 ? -25.133 -1.911 30.539 1.00 70.44 69 ARG A C 1
ATOM 533 O O . ARG A 1 69 ? -24.178 -1.799 29.770 1.00 70.44 69 ARG A O 1
ATOM 540 N N . ALA A 1 70 ? -25.744 -3.080 30.738 1.00 72.94 70 ALA A N 1
ATOM 541 C CA . ALA A 1 70 ? -25.327 -4.320 30.081 1.00 72.94 70 ALA A CA 1
ATOM 542 C C . ALA A 1 70 ? -25.416 -4.228 28.544 1.00 72.94 70 ALA A C 1
ATOM 544 O O . ALA A 1 70 ? -24.508 -4.686 27.838 1.00 72.94 70 ALA A O 1
ATOM 545 N N . LEU A 1 71 ? -26.465 -3.583 28.020 1.00 80.12 71 LEU A N 1
ATOM 546 C CA . LEU A 1 71 ? -26.609 -3.302 26.588 1.00 80.12 71 LEU A CA 1
ATOM 547 C C . LEU A 1 71 ? -25.491 -2.384 26.071 1.00 80.12 71 LEU A C 1
ATOM 549 O O . LEU A 1 71 ? -24.844 -2.708 25.071 1.00 80.12 71 LEU A O 1
ATOM 553 N N . LEU A 1 72 ? -25.200 -1.296 26.788 1.00 77.44 72 LEU A N 1
ATOM 554 C CA . LEU A 1 72 ? -24.185 -0.304 26.412 1.00 77.44 72 LEU A CA 1
ATOM 555 C C . LEU A 1 72 ? -22.763 -0.897 26.419 1.00 77.44 72 LEU A C 1
ATOM 557 O O . LEU A 1 72 ? -21.974 -0.688 25.490 1.00 77.44 72 LEU A O 1
ATOM 561 N N . VAL A 1 73 ?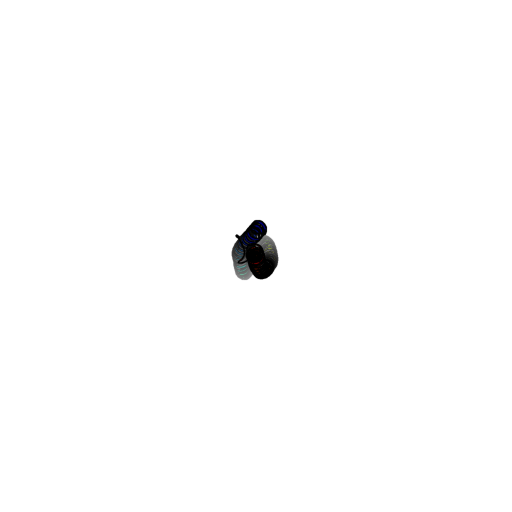 -22.455 -1.735 27.414 1.00 77.69 73 VAL A N 1
ATOM 562 C CA . VAL A 1 73 ? -21.221 -2.538 27.487 1.00 77.69 73 VAL A CA 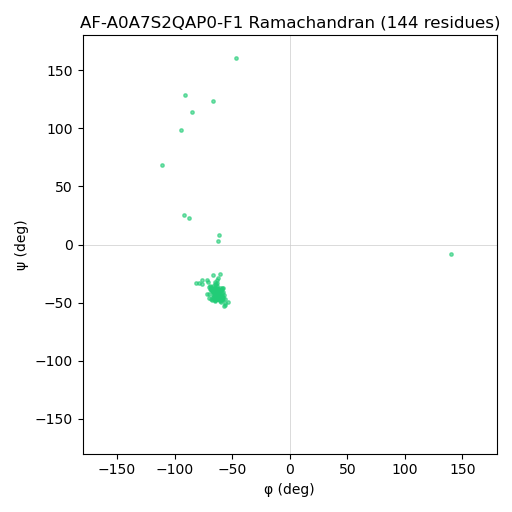1
ATOM 563 C C . VAL A 1 73 ? -21.124 -3.497 26.295 1.00 77.69 73 VAL A C 1
ATOM 565 O O . VAL A 1 73 ? -20.061 -3.631 25.679 1.00 77.69 73 VAL A O 1
ATOM 568 N N . GLY A 1 74 ? -22.229 -4.159 25.939 1.00 79.25 74 GLY A N 1
ATOM 569 C CA . GLY A 1 74 ? -22.309 -5.062 24.791 1.00 79.25 74 GLY A CA 1
ATOM 570 C C . GLY A 1 74 ? -22.035 -4.364 23.454 1.00 79.25 74 GLY A C 1
ATOM 571 O O . GLY A 1 74 ? -21.251 -4.865 22.641 1.00 79.25 74 GLY A O 1
ATOM 572 N N . GLU A 1 75 ? -22.628 -3.192 23.228 1.00 83.38 75 GLU A N 1
ATOM 573 C CA . GLU A 1 75 ? -22.393 -2.381 22.026 1.00 83.38 75 GLU A CA 1
ATOM 574 C C . GLU A 1 75 ? -20.962 -1.843 21.948 1.00 83.38 75 GLU A C 1
ATOM 576 O O . GLU A 1 75 ? -20.329 -1.897 20.885 1.00 83.38 75 GLU A O 1
ATOM 581 N N . THR A 1 76 ? -20.411 -1.404 23.080 1.00 79.62 76 THR A N 1
ATOM 582 C CA . THR A 1 76 ? -19.033 -0.904 23.168 1.00 79.62 76 THR A CA 1
ATOM 583 C C . THR A 1 76 ? -18.029 -2.007 22.820 1.00 79.62 76 THR A C 1
ATOM 585 O O . THR A 1 76 ? -17.155 -1.803 21.973 1.00 79.62 76 THR A O 1
ATOM 588 N N . LYS A 1 77 ? -18.212 -3.223 23.359 1.00 80.31 77 LYS A N 1
ATOM 589 C CA . LYS A 1 77 ? -17.396 -4.403 23.009 1.00 80.31 77 LYS A CA 1
ATOM 590 C C . LYS A 1 77 ? -17.469 -4.729 21.518 1.00 80.31 77 LYS A C 1
ATOM 592 O O . LYS A 1 77 ? -16.434 -4.897 20.875 1.00 80.31 77 LYS A O 1
ATOM 597 N N . ARG A 1 78 ? -18.676 -4.770 20.939 1.00 84.81 78 ARG A N 1
ATOM 598 C CA . ARG A 1 78 ? -18.867 -5.033 19.497 1.00 84.81 78 ARG A CA 1
ATOM 599 C C . ARG A 1 78 ? -18.161 -3.990 18.630 1.00 84.81 78 ARG A C 1
ATOM 601 O O . ARG A 1 78 ? -17.563 -4.339 17.609 1.00 84.81 78 ARG A O 1
ATOM 608 N N . THR A 1 79 ? -18.213 -2.725 19.036 1.00 83.44 79 THR A N 1
ATOM 609 C CA . THR A 1 79 ? -17.541 -1.621 18.344 1.00 83.44 79 THR A CA 1
ATOM 610 C C . THR A 1 79 ? -16.024 -1.781 18.406 1.00 83.44 79 THR A C 1
ATOM 612 O O . THR A 1 79 ? -15.373 -1.754 17.361 1.00 83.44 79 THR A O 1
ATOM 615 N N . ALA A 1 80 ? -15.468 -2.059 19.587 1.00 74.69 80 ALA A N 1
ATOM 616 C CA . ALA A 1 80 ? -14.041 -2.317 19.770 1.00 74.69 80 ALA A CA 1
ATOM 617 C C . ALA A 1 80 ? -13.543 -3.477 18.886 1.00 74.69 80 ALA A C 1
ATOM 619 O O . ALA A 1 80 ? -12.567 -3.321 18.148 1.00 74.69 80 ALA A O 1
ATOM 620 N N . THR A 1 81 ? -14.260 -4.609 18.850 1.00 85.69 81 THR A N 1
ATOM 621 C CA . THR A 1 81 ? -13.895 -5.750 17.991 1.00 85.69 81 THR A CA 1
ATOM 622 C C . THR A 1 81 ? -13.899 -5.374 16.506 1.00 85.69 81 THR A C 1
ATOM 624 O O . THR A 1 81 ? -12.953 -5.691 15.783 1.00 85.69 81 THR A O 1
ATOM 627 N N . ARG A 1 82 ? -14.923 -4.646 16.034 1.00 87.00 82 ARG A N 1
ATOM 628 C CA . ARG A 1 82 ? -15.000 -4.181 14.636 1.00 87.00 82 ARG A CA 1
ATOM 629 C C . ARG A 1 82 ? -13.831 -3.264 14.268 1.00 87.00 82 ARG A C 1
ATOM 631 O O . ARG A 1 82 ? -13.252 -3.421 13.189 1.00 87.00 82 ARG A O 1
ATOM 638 N N . LEU A 1 83 ? -13.472 -2.331 15.152 1.00 82.88 83 LEU A N 1
ATOM 639 C CA . LEU A 1 83 ? -12.334 -1.428 14.957 1.00 82.88 83 LEU A CA 1
ATOM 640 C C . LEU A 1 83 ? -11.014 -2.207 14.896 1.00 82.88 83 LEU A C 1
ATOM 642 O O . LEU A 1 83 ? -10.205 -1.969 13.997 1.00 82.88 83 LEU A O 1
ATOM 646 N N . GLN A 1 84 ? -10.828 -3.193 15.775 1.00 83.12 84 GLN A N 1
ATOM 647 C CA . GLN A 1 84 ? -9.635 -4.037 15.800 1.00 83.12 84 GLN A CA 1
ATOM 648 C C . GLN A 1 84 ? -9.491 -4.877 14.521 1.00 83.12 84 GLN A C 1
ATOM 650 O O . GLN A 1 84 ? -8.416 -4.910 13.913 1.00 83.12 84 GLN A O 1
ATOM 655 N N . THR A 1 85 ? -10.572 -5.514 14.055 1.00 91.38 85 THR A N 1
ATOM 656 C CA . THR A 1 85 ? -10.575 -6.270 12.792 1.00 91.38 85 THR A CA 1
ATOM 657 C C . THR A 1 85 ? -10.257 -5.367 11.602 1.00 91.38 85 THR A C 1
ATOM 659 O O . THR A 1 85 ? -9.439 -5.731 10.751 1.00 91.38 85 THR A O 1
ATOM 662 N N . ARG A 1 86 ? -10.858 -4.170 11.546 1.00 89.06 86 ARG A N 1
ATOM 663 C CA . ARG A 1 86 ? -10.582 -3.194 10.485 1.00 89.06 86 ARG A CA 1
ATOM 664 C C . ARG A 1 86 ? -9.120 -2.748 10.509 1.00 89.06 86 ARG A C 1
ATOM 666 O O . ARG A 1 86 ? -8.482 -2.770 9.463 1.00 89.06 86 ARG A O 1
ATOM 673 N N . SER A 1 87 ? -8.577 -2.433 11.684 1.00 83.06 87 SER A N 1
ATOM 674 C CA . SER A 1 87 ? -7.171 -2.049 11.863 1.00 83.06 87 SER A CA 1
ATOM 675 C C . SER A 1 87 ? -6.203 -3.136 11.369 1.00 83.06 87 SER A C 1
ATOM 677 O O . SER A 1 87 ? -5.307 -2.855 10.570 1.00 83.06 87 SER A O 1
ATOM 679 N N . ARG A 1 88 ? -6.435 -4.409 11.732 1.00 87.56 88 ARG A N 1
ATOM 680 C CA . ARG A 1 88 ? -5.630 -5.545 11.238 1.00 87.56 88 ARG A CA 1
ATOM 681 C C . ARG A 1 88 ? -5.693 -5.694 9.718 1.00 87.56 88 ARG A C 1
ATOM 683 O O . ARG A 1 88 ? -4.663 -5.908 9.082 1.00 87.56 88 ARG A O 1
ATOM 690 N N . ARG A 1 89 ? -6.884 -5.555 9.125 1.00 90.00 89 ARG A N 1
ATOM 691 C CA . ARG A 1 89 ? -7.066 -5.628 7.668 1.00 90.00 89 ARG A CA 1
ATOM 692 C C . ARG A 1 89 ? -6.309 -4.512 6.948 1.00 90.00 89 ARG A C 1
ATOM 694 O O . ARG A 1 89 ? -5.628 -4.799 5.966 1.00 90.00 89 ARG A O 1
ATOM 701 N N . LEU A 1 90 ? -6.406 -3.277 7.442 1.00 86.00 90 LEU A N 1
ATOM 702 C CA . LEU A 1 90 ? -5.697 -2.128 6.871 1.00 86.00 90 LEU A CA 1
ATOM 703 C C . LEU A 1 90 ? -4.177 -2.297 6.970 1.00 86.00 90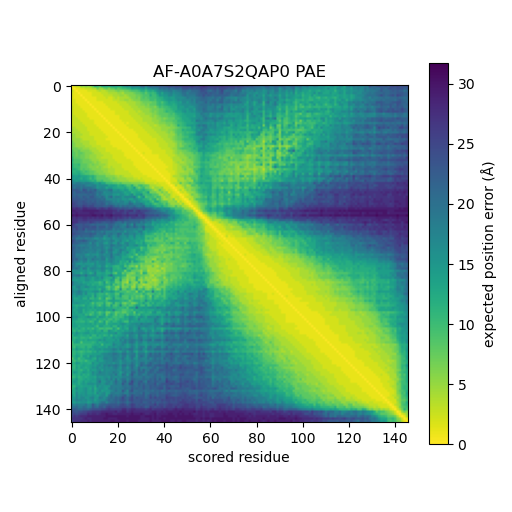 LEU A C 1
ATOM 705 O O . LEU A 1 90 ? -3.481 -2.058 5.990 1.00 86.00 90 LEU A O 1
ATOM 709 N N . SER A 1 91 ? -3.670 -2.808 8.096 1.00 80.94 91 SER A N 1
ATOM 710 C CA . SER A 1 91 ? -2.246 -3.136 8.255 1.00 80.94 91 SER A CA 1
ATOM 711 C C . SER A 1 91 ? -1.769 -4.157 7.210 1.00 80.94 91 SER A C 1
ATOM 713 O O . SER A 1 91 ? -0.749 -3.960 6.551 1.00 80.94 91 SER A O 1
ATOM 715 N N . GLY A 1 92 ? -2.556 -5.213 6.973 1.00 87.75 92 GLY A N 1
ATOM 716 C CA . GLY A 1 92 ? -2.259 -6.194 5.926 1.00 87.75 92 GLY A CA 1
ATOM 717 C C . GLY A 1 92 ? -2.301 -5.611 4.508 1.00 87.75 92 GLY A C 1
ATOM 718 O O . GLY A 1 92 ? -1.521 -6.030 3.656 1.00 87.75 92 GLY A O 1
ATOM 719 N N . GLN A 1 93 ? -3.187 -4.647 4.241 1.00 85.81 93 GLN A N 1
ATOM 720 C CA . GLN A 1 93 ? -3.239 -3.946 2.953 1.00 85.81 93 GLN A CA 1
ATOM 721 C C . GLN A 1 93 ? -2.036 -3.019 2.753 1.00 85.81 93 GLN A C 1
ATOM 723 O O . GLN A 1 93 ? -1.428 -3.073 1.689 1.00 85.81 93 GLN A O 1
ATOM 728 N N . SER A 1 94 ? -1.679 -2.231 3.772 1.00 79.62 94 SER A N 1
ATOM 729 C CA . SER A 1 94 ? -0.512 -1.340 3.760 1.00 79.62 94 SER A CA 1
ATOM 730 C C . SER A 1 94 ? 0.770 -2.124 3.456 1.00 79.62 94 SER A C 1
ATOM 732 O O . SER A 1 94 ? 1.455 -1.834 2.477 1.00 79.62 94 SER A O 1
ATOM 734 N N . ARG A 1 95 ? 1.012 -3.235 4.168 1.00 84.25 95 ARG A N 1
ATOM 735 C CA . ARG A 1 95 ? 2.193 -4.085 3.938 1.00 84.25 95 ARG A CA 1
ATOM 736 C C . ARG A 1 95 ? 2.288 -4.612 2.503 1.00 84.25 95 ARG A C 1
ATOM 738 O O . ARG A 1 95 ? 3.333 -4.497 1.881 1.00 84.25 95 ARG A O 1
ATOM 745 N N . ARG A 1 96 ? 1.181 -5.112 1.940 1.00 88.38 96 ARG A N 1
ATOM 746 C CA . ARG A 1 96 ? 1.150 -5.603 0.547 1.00 88.38 96 ARG A CA 1
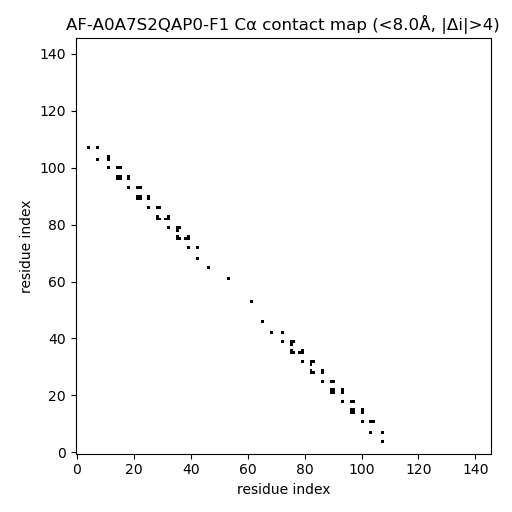ATOM 747 C C . ARG A 1 96 ? 1.432 -4.507 -0.479 1.00 88.38 96 ARG A C 1
ATOM 749 O O . ARG A 1 96 ? 1.961 -4.811 -1.542 1.00 88.38 96 ARG A O 1
ATOM 756 N N . LEU A 1 97 ? 1.019 -3.268 -0.210 1.00 83.44 97 LEU A N 1
ATOM 757 C CA . LEU A 1 97 ? 1.318 -2.139 -1.092 1.00 83.44 97 LEU A CA 1
ATOM 758 C C . LEU A 1 97 ? 2.802 -1.781 -1.032 1.00 83.44 97 LEU A C 1
ATOM 760 O O . LEU A 1 97 ? 3.400 -1.590 -2.085 1.00 83.44 97 LEU A O 1
ATOM 764 N N . VAL A 1 98 ? 3.397 -1.767 0.163 1.00 81.06 98 VAL A N 1
ATOM 765 C CA . VAL A 1 98 ? 4.842 -1.561 0.343 1.00 81.06 98 VAL A CA 1
ATOM 766 C C . VAL A 1 98 ? 5.649 -2.652 -0.365 1.00 81.06 98 VAL A C 1
ATOM 768 O O . VAL A 1 98 ? 6.573 -2.332 -1.107 1.00 81.06 98 VAL A O 1
ATOM 771 N N . ASP A 1 99 ? 5.266 -3.921 -0.215 1.00 85.94 99 ASP A N 1
ATOM 772 C CA . ASP A 1 99 ? 5.952 -5.038 -0.877 1.00 85.94 99 ASP A CA 1
ATOM 773 C C . ASP A 1 99 ? 5.867 -4.912 -2.412 1.00 85.94 99 ASP A C 1
ATOM 775 O O . ASP A 1 99 ? 6.876 -5.009 -3.108 1.00 85.94 99 ASP A O 1
ATOM 779 N N . LYS A 1 100 ? 4.681 -4.590 -2.954 1.00 85.25 100 LYS A N 1
ATOM 780 C CA . LYS A 1 100 ? 4.501 -4.344 -4.397 1.00 85.25 100 LYS A CA 1
ATOM 781 C C . LYS A 1 100 ? 5.308 -3.152 -4.905 1.00 85.25 100 LYS A C 1
ATOM 783 O O . LYS A 1 100 ? 5.844 -3.208 -6.008 1.00 85.25 100 LYS A O 1
ATOM 788 N N . ALA A 1 101 ? 5.372 -2.079 -4.125 1.00 75.94 101 ALA A N 1
ATOM 789 C CA . ALA A 1 101 ? 6.168 -0.899 -4.434 1.00 75.94 101 ALA A CA 1
ATOM 790 C C . ALA A 1 101 ? 7.667 -1.240 -4.494 1.00 75.94 101 ALA A C 1
ATOM 792 O O . ALA A 1 101 ? 8.349 -0.844 -5.438 1.00 75.94 101 ALA A O 1
ATOM 793 N N . ALA A 1 102 ? 8.162 -2.032 -3.539 1.00 78.56 102 ALA A N 1
ATOM 794 C CA . ALA A 1 102 ? 9.544 -2.504 -3.526 1.00 78.56 102 ALA A CA 1
ATOM 795 C C . ALA A 1 102 ? 9.856 -3.412 -4.729 1.00 78.56 102 ALA A C 1
ATOM 797 O O . ALA A 1 102 ? 10.882 -3.233 -5.386 1.00 78.56 102 ALA A O 1
ATOM 798 N N . GLU A 1 103 ? 8.957 -4.342 -5.069 1.00 85.62 103 GLU A N 1
ATOM 799 C CA . GLU A 1 103 ? 9.096 -5.191 -6.260 1.00 85.62 103 GLU A CA 1
ATOM 800 C C . GLU A 1 103 ? 9.116 -4.373 -7.559 1.00 85.62 103 GLU A C 1
ATOM 802 O O . GLU A 1 103 ? 9.935 -4.633 -8.442 1.00 85.62 103 GLU A O 1
ATOM 807 N N . ALA A 1 104 ? 8.229 -3.381 -7.689 1.00 80.94 104 ALA A N 1
ATOM 808 C CA . ALA A 1 104 ? 8.184 -2.502 -8.854 1.00 80.94 104 ALA A CA 1
ATOM 809 C C . ALA A 1 104 ? 9.480 -1.693 -8.998 1.00 80.94 104 ALA A C 1
ATOM 811 O O . ALA A 1 104 ? 10.035 -1.618 -10.094 1.00 80.94 104 ALA A O 1
ATOM 812 N N . HIS A 1 105 ? 10.000 -1.160 -7.890 1.00 79.06 105 HIS A N 1
ATOM 813 C CA . HIS A 1 105 ? 11.262 -0.428 -7.880 1.00 79.06 105 HIS A CA 1
ATOM 814 C C . HIS A 1 105 ? 12.447 -1.319 -8.288 1.00 79.06 105 HIS A C 1
ATOM 816 O O . HIS A 1 105 ? 13.214 -0.951 -9.173 1.00 79.06 105 HIS A O 1
ATOM 822 N N . ALA A 1 106 ? 12.547 -2.537 -7.743 1.00 82.88 106 ALA A N 1
ATOM 823 C CA . 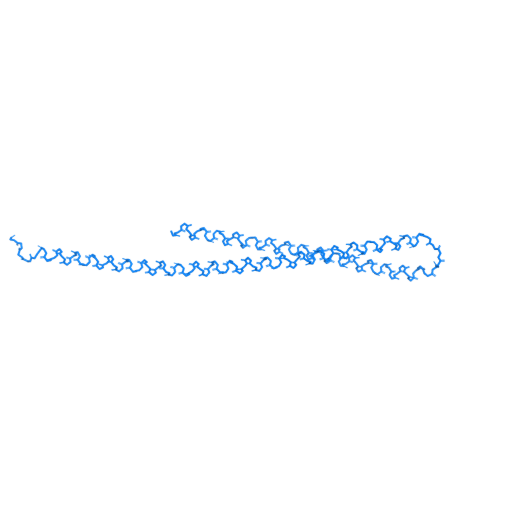ALA A 1 106 ? 13.602 -3.485 -8.113 1.00 82.88 106 ALA A CA 1
ATOM 824 C C . ALA A 1 106 ? 13.572 -3.860 -9.610 1.00 82.88 106 ALA A C 1
ATOM 826 O O . ALA A 1 106 ? 14.617 -3.972 -10.261 1.00 82.88 106 ALA A O 1
ATOM 827 N N . ARG A 1 107 ? 12.370 -4.027 -10.179 1.00 84.00 107 ARG A N 1
ATOM 828 C CA . ARG A 1 107 ? 12.194 -4.259 -11.622 1.00 84.00 107 ARG A CA 1
ATOM 829 C C . ARG A 1 107 ? 12.633 -3.053 -12.447 1.00 84.00 107 ARG A C 1
ATOM 831 O O . ARG A 1 107 ? 13.317 -3.246 -13.447 1.00 84.00 107 ARG A O 1
ATOM 838 N N . ALA A 1 108 ? 12.280 -1.838 -12.028 1.00 77.94 108 ALA A N 1
ATOM 839 C CA . ALA A 1 108 ? 12.699 -0.616 -12.708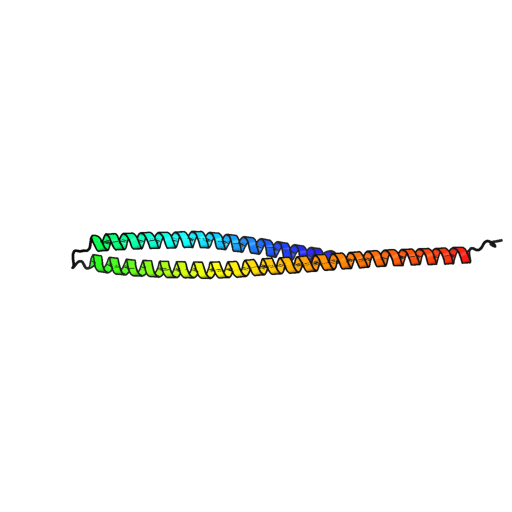 1.00 77.94 108 ALA A CA 1
ATOM 840 C C . ALA A 1 108 ? 14.231 -0.489 -12.739 1.00 77.94 108 ALA A C 1
ATOM 842 O O . ALA A 1 108 ? 14.794 -0.322 -13.817 1.00 77.94 108 ALA A O 1
ATOM 843 N N . SER A 1 109 ? 14.914 -0.702 -11.609 1.00 81.44 109 SER A N 1
ATOM 844 C CA . SER A 1 109 ? 16.383 -0.658 -11.552 1.00 81.44 109 SER A CA 1
ATOM 845 C C . SER A 1 109 ? 17.045 -1.699 -12.457 1.00 81.44 109 SER A C 1
ATOM 847 O O . SER A 1 109 ? 18.065 -1.427 -13.085 1.00 81.44 109 SER A O 1
ATOM 849 N N . THR A 1 110 ? 16.460 -2.895 -12.568 1.00 87.88 110 THR A N 1
ATOM 850 C CA . THR A 1 110 ? 16.980 -3.937 -13.468 1.00 87.88 110 THR A CA 1
ATOM 851 C C . THR A 1 110 ? 16.848 -3.509 -14.932 1.00 87.88 110 THR A C 1
ATOM 853 O O . THR A 1 110 ? 17.803 -3.624 -15.699 1.00 87.88 110 THR A O 1
ATOM 856 N N . LEU A 1 111 ? 15.695 -2.948 -15.309 1.00 87.12 111 LEU A N 1
ATOM 857 C CA . LEU A 1 111 ? 15.458 -2.433 -16.660 1.00 87.12 111 LEU A CA 1
ATOM 858 C C . LEU A 1 111 ? 16.358 -1.237 -17.000 1.00 87.12 111 LEU A C 1
ATOM 860 O O . LEU A 1 111 ? 16.777 -1.103 -18.148 1.00 87.12 111 LEU A O 1
ATOM 864 N N . GLU A 1 112 ? 16.685 -0.380 -16.032 1.00 84.44 112 GLU A N 1
ATOM 865 C CA . GLU A 1 112 ? 17.638 0.720 -16.228 1.00 84.44 112 GLU A CA 1
ATOM 866 C C . GLU A 1 112 ? 19.046 0.210 -16.542 1.00 84.44 112 GLU A C 1
ATOM 868 O O . GLU A 1 112 ? 19.674 0.688 -17.489 1.00 84.44 112 GLU A O 1
ATOM 873 N N . VAL A 1 113 ? 19.525 -0.794 -15.801 1.00 92.88 113 VAL A N 1
ATOM 874 C CA . VAL A 1 113 ? 20.834 -1.417 -16.049 1.00 92.88 113 VAL A CA 1
ATOM 875 C C . VAL A 1 113 ? 20.877 -2.067 -17.433 1.00 92.88 113 VAL A C 1
ATOM 877 O O . VAL A 1 113 ? 21.848 -1.888 -18.173 1.00 92.88 113 VAL A O 1
ATOM 880 N N . GLU A 1 114 ? 19.823 -2.787 -17.821 1.00 89.50 114 GLU A N 1
ATOM 881 C CA . GLU A 1 114 ? 19.718 -3.380 -19.158 1.00 89.50 114 GLU A CA 1
ATOM 882 C C . GLU A 1 114 ? 19.674 -2.316 -20.261 1.00 89.50 114 GLU A C 1
ATOM 884 O O . GLU A 1 114 ? 20.352 -2.453 -21.283 1.00 89.50 114 GLU A O 1
ATOM 889 N N . ALA A 1 115 ? 18.930 -1.227 -20.056 1.00 85.25 115 ALA A N 1
ATOM 890 C CA . ALA A 1 115 ? 18.864 -0.127 -21.009 1.00 85.25 115 ALA A CA 1
ATOM 891 C C . ALA A 1 115 ? 20.229 0.551 -21.193 1.00 85.25 115 ALA A C 1
ATOM 893 O O . ALA A 1 115 ? 20.616 0.848 -22.325 1.00 85.25 115 ALA A O 1
ATOM 894 N N . GLU A 1 116 ? 20.977 0.768 -20.111 1.00 92.38 116 GLU A N 1
ATOM 895 C CA . GLU A 1 116 ? 22.304 1.381 -20.181 1.00 92.38 116 GLU A CA 1
ATOM 896 C C . GLU A 1 116 ? 23.320 0.459 -20.862 1.00 92.38 116 GLU A C 1
ATOM 898 O O . GLU A 1 116 ? 24.093 0.896 -21.720 1.00 92.38 116 GLU A O 1
ATOM 903 N N . ARG A 1 117 ? 23.245 -0.846 -20.582 1.00 94.38 117 ARG A N 1
ATOM 904 C CA . ARG A 1 117 ? 24.018 -1.855 -21.308 1.00 94.38 117 ARG A CA 1
ATOM 905 C C . ARG A 1 117 ? 23.736 -1.789 -22.810 1.00 94.38 117 ARG A C 1
ATOM 907 O O . ARG A 1 117 ? 24.678 -1.647 -23.588 1.00 94.38 117 ARG A O 1
ATOM 914 N N . LEU A 1 118 ? 22.470 -1.812 -23.225 1.00 93.44 118 LEU A N 1
ATOM 915 C CA . LEU A 1 118 ? 22.096 -1.738 -24.642 1.00 93.44 118 LEU A CA 1
ATOM 916 C C . LEU A 1 118 ? 22.556 -0.430 -25.302 1.00 93.44 118 LEU A C 1
ATOM 918 O O . LEU A 1 118 ? 23.029 -0.449 -26.438 1.00 93.44 118 LEU A O 1
ATOM 922 N N . ARG A 1 119 ? 22.478 0.708 -24.600 1.00 91.75 119 ARG A N 1
ATOM 923 C CA . ARG A 1 119 ? 23.007 1.992 -25.095 1.00 91.75 119 ARG A CA 1
ATOM 924 C C . ARG A 1 119 ? 24.516 1.939 -25.306 1.00 91.75 119 ARG A C 1
ATOM 926 O O . ARG A 1 119 ? 25.002 2.414 -26.333 1.00 91.75 119 ARG A O 1
ATOM 933 N N . SER A 1 120 ? 25.256 1.351 -24.367 1.00 94.38 120 SER A N 1
ATOM 934 C CA . SER A 1 120 ? 26.707 1.192 -24.498 1.00 94.38 120 SER A CA 1
ATOM 935 C C . SER A 1 120 ? 27.082 0.290 -25.679 1.00 94.38 120 SER A C 1
ATOM 937 O O . SER A 1 120 ? 27.955 0.649 -26.471 1.00 94.38 120 SER A O 1
ATOM 939 N N . GLU A 1 121 ? 26.363 -0.821 -25.869 1.00 95.31 121 GLU A N 1
ATOM 940 C CA . GLU A 1 121 ? 26.554 -1.737 -26.997 1.00 95.31 121 GLU A CA 1
ATOM 941 C C . GLU A 1 121 ? 26.266 -1.036 -28.336 1.00 95.31 121 GLU A C 1
ATOM 943 O O . GLU A 1 121 ? 27.058 -1.143 -29.276 1.00 95.31 121 GLU A O 1
ATOM 948 N N . GLN A 1 122 ? 25.192 -0.240 -28.411 1.00 92.94 122 GLN A N 1
ATOM 949 C CA . GLN A 1 122 ? 24.876 0.574 -29.590 1.00 92.94 122 GLN A CA 1
ATOM 950 C C . GLN A 1 122 ? 25.957 1.619 -29.889 1.00 92.94 122 GLN A C 1
ATOM 952 O O . GLN A 1 122 ? 26.323 1.800 -31.052 1.00 92.94 122 GLN A O 1
ATOM 957 N N . ARG A 1 123 ? 26.498 2.289 -28.861 1.00 94.56 123 ARG A N 1
ATOM 958 C CA . ARG A 1 123 ? 27.578 3.272 -29.033 1.00 94.56 123 ARG A CA 1
ATOM 959 C C . ARG A 1 123 ? 28.821 2.625 -29.641 1.00 94.56 123 ARG A C 1
ATOM 961 O O . ARG A 1 123 ? 29.336 3.127 -30.637 1.00 94.56 123 ARG A O 1
ATOM 968 N N . ILE A 1 124 ? 29.239 1.479 -29.102 1.00 96.31 124 ILE A N 1
ATOM 969 C CA . ILE A 1 124 ? 30.396 0.722 -29.600 1.00 96.31 124 ILE A CA 1
ATOM 970 C C . ILE A 1 124 ? 30.165 0.260 -31.045 1.00 96.31 124 ILE A C 1
ATOM 972 O O . ILE A 1 124 ? 31.061 0.354 -31.884 1.00 96.31 124 ILE A O 1
ATOM 976 N N . ALA A 1 125 ? 28.965 -0.230 -31.367 1.00 94.94 125 ALA A N 1
ATOM 977 C CA . ALA A 1 125 ? 28.635 -0.652 -32.726 1.00 94.94 125 ALA A CA 1
ATOM 978 C C . ALA A 1 125 ? 28.715 0.514 -33.729 1.00 94.94 125 ALA A C 1
ATOM 980 O O . ALA A 1 125 ? 29.277 0.356 -34.814 1.00 94.94 125 ALA A O 1
ATOM 981 N N . LEU A 1 126 ? 28.210 1.694 -33.355 1.00 96.25 126 LEU A N 1
ATOM 982 C CA . LEU A 1 126 ? 28.285 2.900 -34.182 1.00 96.25 126 LEU A CA 1
ATOM 983 C C . LEU A 1 126 ? 29.723 3.386 -34.382 1.00 96.25 126 LEU A C 1
ATOM 985 O O . LEU A 1 126 ? 30.079 3.778 -35.494 1.00 96.25 126 LEU A O 1
ATOM 989 N N . GLU A 1 127 ? 30.552 3.352 -33.339 1.00 96.19 127 GLU A N 1
ATOM 990 C CA . GLU A 1 127 ? 31.979 3.684 -33.434 1.00 96.19 127 GLU A CA 1
ATOM 991 C C . GLU A 1 127 ? 32.696 2.745 -34.410 1.00 96.19 127 GLU A C 1
ATOM 993 O O . GLU A 1 127 ? 33.312 3.215 -35.367 1.00 96.19 127 GLU A O 1
ATOM 998 N N . ARG A 1 128 ? 32.491 1.429 -34.280 1.00 96.19 128 ARG A N 1
ATOM 999 C CA . ARG A 1 128 ? 33.045 0.434 -35.214 1.00 96.19 128 ARG A CA 1
ATOM 1000 C C . ARG A 1 128 ? 32.594 0.665 -36.654 1.00 96.19 128 ARG A C 1
ATOM 1002 O O . ARG A 1 128 ? 33.396 0.559 -37.578 1.00 96.19 128 ARG A O 1
ATOM 1009 N N . MET A 1 129 ? 31.319 0.992 -36.870 1.00 95.12 129 MET A N 1
ATOM 1010 C CA . MET A 1 129 ? 30.815 1.310 -38.209 1.00 95.12 129 MET A CA 1
ATOM 1011 C C . MET A 1 129 ? 31.477 2.562 -38.793 1.00 95.12 129 MET A C 1
ATOM 1013 O O . MET A 1 129 ? 31.795 2.585 -39.983 1.00 95.12 129 MET A O 1
ATOM 1017 N N . ARG A 1 130 ? 31.696 3.600 -37.976 1.00 94.56 130 ARG A N 1
ATOM 1018 C CA . ARG A 1 130 ? 32.385 4.828 -38.402 1.00 94.56 130 ARG A CA 1
ATOM 1019 C C . ARG A 1 130 ? 33.839 4.555 -38.770 1.00 94.56 130 ARG A C 1
ATOM 1021 O O . ARG A 1 130 ? 34.278 5.023 -39.816 1.00 94.56 130 ARG A O 1
ATOM 1028 N N . GLU A 1 131 ? 34.551 3.766 -37.973 1.00 93.94 131 GLU A N 1
ATOM 1029 C CA . GLU A 1 131 ? 35.929 3.349 -38.261 1.00 93.94 131 GLU A CA 1
ATOM 1030 C C . GLU A 1 131 ? 36.015 2.540 -39.559 1.00 93.94 131 GLU A C 1
ATOM 1032 O O . GLU A 1 131 ? 36.843 2.835 -40.418 1.00 93.94 131 GLU A O 1
ATOM 1037 N N . GLN A 1 132 ? 35.111 1.575 -39.764 1.00 92.31 132 GLN A N 1
ATOM 1038 C CA . GLN A 1 132 ? 35.041 0.808 -41.012 1.00 92.31 132 GLN A CA 1
ATOM 1039 C C . GLN A 1 132 ? 34.739 1.696 -42.224 1.00 92.31 132 GLN A C 1
ATOM 1041 O O . GLN A 1 132 ? 35.319 1.505 -43.294 1.00 92.31 132 GLN A O 1
ATOM 1046 N N . ALA A 1 133 ? 33.842 2.673 -42.077 1.00 91.19 133 ALA A N 1
ATOM 1047 C CA . ALA A 1 133 ? 33.535 3.627 -43.136 1.00 91.19 133 ALA A CA 1
ATOM 1048 C C . ALA A 1 133 ? 34.733 4.538 -43.451 1.00 91.19 133 ALA A C 1
ATOM 1050 O O . ALA A 1 133 ? 35.014 4.783 -44.624 1.00 91.19 133 ALA A O 1
ATOM 1051 N N . ALA A 1 134 ? 35.464 4.998 -42.432 1.00 90.50 134 ALA A N 1
ATOM 1052 C CA . ALA A 1 134 ? 36.678 5.793 -42.598 1.00 90.50 134 ALA A CA 1
ATOM 1053 C C . ALA A 1 134 ? 37.794 4.990 -43.285 1.00 90.50 134 ALA A C 1
ATOM 1055 O O . ALA A 1 134 ? 38.385 5.477 -44.245 1.00 90.50 134 ALA A O 1
ATOM 1056 N N . ALA A 1 135 ? 38.015 3.736 -42.874 1.00 87.88 135 ALA A N 1
ATOM 1057 C CA . ALA A 1 135 ? 38.982 2.835 -43.503 1.00 87.88 135 ALA A CA 1
ATOM 1058 C C . ALA A 1 135 ? 38.628 2.522 -44.968 1.00 87.88 135 ALA A C 1
ATOM 1060 O O . ALA A 1 135 ? 39.500 2.442 -45.827 1.00 87.88 135 ALA A O 1
ATOM 1061 N N . ARG A 1 136 ? 37.335 2.375 -45.288 1.00 87.69 136 ARG A N 1
ATOM 1062 C CA . ARG A 1 136 ? 36.881 2.214 -46.679 1.00 87.69 136 ARG A CA 1
ATOM 1063 C C . ARG A 1 136 ? 37.124 3.465 -47.521 1.00 87.69 136 ARG A C 1
ATOM 1065 O O . ARG A 1 136 ? 37.496 3.330 -48.681 1.00 87.69 136 ARG A O 1
ATOM 1072 N N . ARG A 1 137 ? 36.927 4.661 -46.956 1.00 85.44 137 ARG A N 1
ATOM 1073 C CA . ARG A 1 137 ? 37.216 5.927 -47.648 1.00 85.44 137 ARG A CA 1
ATOM 1074 C C . ARG A 1 137 ? 38.708 6.111 -47.901 1.00 85.44 137 ARG A C 1
ATOM 1076 O O . ARG A 1 137 ? 39.071 6.412 -49.027 1.00 85.44 137 ARG A O 1
ATOM 1083 N N . SER A 1 138 ? 39.567 5.847 -46.917 1.00 82.50 138 SER A N 1
ATOM 1084 C CA . SER A 1 138 ? 41.020 5.976 -47.099 1.00 82.50 138 SER A CA 1
ATOM 1085 C C . SER A 1 138 ? 41.592 4.989 -48.123 1.00 82.50 138 SER A C 1
ATOM 1087 O O . SER A 1 138 ? 42.533 5.323 -48.833 1.00 82.50 138 SER A O 1
ATOM 1089 N N . LEU A 1 139 ? 41.007 3.792 -48.248 1.00 81.38 139 LEU A N 1
ATOM 1090 C CA . LEU A 1 139 ? 41.349 2.841 -49.312 1.00 81.38 139 LEU A CA 1
ATOM 1091 C C . LEU A 1 139 ? 40.863 3.296 -50.698 1.00 81.38 139 LEU A C 1
ATOM 1093 O O . LEU A 1 139 ? 41.513 2.991 -51.695 1.00 81.38 139 LEU A O 1
ATOM 1097 N N . ALA A 1 140 ? 39.734 4.007 -50.772 1.00 75.88 140 ALA A N 1
ATOM 1098 C CA . ALA A 1 140 ? 39.207 4.559 -52.021 1.00 75.88 140 ALA A CA 1
ATOM 1099 C C . ALA A 1 140 ? 39.970 5.816 -52.481 1.00 75.88 140 ALA A C 1
ATOM 1101 O O . ALA A 1 140 ? 40.110 6.039 -53.679 1.00 75.88 140 ALA A O 1
ATOM 1102 N N . GLU A 1 141 ? 40.499 6.602 -51.542 1.00 75.19 141 GLU A N 1
ATOM 1103 C CA . GLU A 1 141 ? 41.310 7.807 -51.773 1.00 75.19 141 GLU A CA 1
ATOM 1104 C C . GLU A 1 141 ? 42.823 7.509 -51.811 1.00 75.19 141 GLU A C 1
ATOM 1106 O O . GLU A 1 141 ? 43.625 8.379 -51.484 1.00 75.19 141 GLU A O 1
ATOM 1111 N N . GLY A 1 142 ? 43.228 6.278 -52.158 1.00 60.59 142 GLY A N 1
ATOM 1112 C CA . GLY A 1 142 ? 44.623 5.818 -52.094 1.00 60.59 142 GLY A CA 1
ATOM 1113 C C . GLY A 1 142 ? 45.660 6.800 -52.685 1.00 60.59 142 GLY A C 1
ATOM 1114 O O . GLY A 1 142 ? 45.318 7.640 -53.514 1.00 60.59 142 GLY A O 1
ATOM 1115 N N . PRO A 1 143 ? 46.956 6.668 -52.323 1.00 58.25 143 PRO A N 1
ATOM 1116 C CA . PRO A 1 143 ? 48.023 7.663 -52.558 1.00 58.25 143 PRO A CA 1
ATOM 1117 C C . PRO A 1 143 ? 48.338 7.983 -54.034 1.00 58.25 143 PRO A C 1
ATOM 1119 O O . PRO A 1 143 ? 49.245 8.759 -54.315 1.00 58.25 143 PRO A O 1
ATOM 1122 N N . PHE A 1 144 ? 47.596 7.395 -54.969 1.00 57.03 144 PHE A N 1
ATOM 1123 C CA . PHE A 1 144 ? 47.603 7.701 -56.390 1.00 57.03 144 PHE A CA 1
ATOM 1124 C C . PHE A 1 144 ? 46.274 8.364 -56.782 1.00 57.03 144 PHE A C 1
ATOM 1126 O O . PHE A 1 144 ? 45.469 7.785 -57.508 1.00 57.03 144 PHE A O 1
ATOM 1133 N N . SER A 1 145 ? 46.041 9.585 -56.300 1.00 48.84 145 SER A N 1
ATOM 1134 C CA . SER A 1 145 ? 45.262 10.555 -57.079 1.00 48.84 145 SER A CA 1
ATOM 1135 C C . SER A 1 145 ? 46.259 11.362 -57.927 1.00 48.84 145 SER A C 1
ATOM 1137 O O . SER A 1 145 ? 47.270 11.784 -57.361 1.00 48.84 145 SER A O 1
ATOM 1139 N N . PRO A 1 146 ? 46.055 11.490 -59.254 1.00 56.78 146 PRO A N 1
ATOM 1140 C CA . PRO A 1 146 ? 46.966 12.196 -60.163 1.00 56.78 146 PRO A CA 1
ATOM 1141 C C . PRO A 1 146 ? 47.099 13.692 -59.860 1.00 56.78 146 PRO A C 1
ATOM 1143 O O . PRO A 1 146 ? 46.147 14.276 -59.292 1.00 56.78 146 PRO A O 1
#

Organism: NCBI:txid1333877